Protein AF-A0A922Z604-F1 (afdb_monomer_lite)

Radius of gyration: 29.84 Å; chains: 1; bounding box: 53×62×71 Å

Foldseek 3Di:
DVVVVVVVVVVVVVVVVVPDDDPPPPPDDDDPDDDPPPCPVCCVVPVDDDDDDDDDDDDDDDDDDDDDDPDDDPPDDPDPPQPQDDQQEEAEFEDDPVSVVVLVVVCVVCVSPNNYHYHYDD

Sequence (122 aa):
MRLRALFTMLAAAGLLLLTGGPPSLAQQARQPQPQPQQRSLFQLFWQQPQQPQAVQPQRQRVAPVARRRPAAPVVVRDDPVIPKVDVAHHILVIGDSLANLLADGLEEALEDRPDLAVIARA

Structure (mmCIF, N/CA/C/O backbone):
data_AF-A0A922Z604-F1
#
_entry.id   AF-A0A922Z604-F1
#
loop_
_atom_site.group_PDB
_atom_site.id
_atom_site.type_symbol
_atom_site.label_atom_id
_atom_site.label_alt_id
_atom_site.label_comp_id
_atom_site.label_asym_id
_atom_site.label_entity_id
_atom_site.label_seq_id
_atom_site.pdbx_PDB_ins_code
_atom_site.Cartn_x
_atom_site.Cartn_y
_atom_site.Cartn_z
_atom_site.occupancy
_atom_site.B_iso_or_equiv
_atom_site.auth_seq_id
_atom_site.auth_comp_id
_atom_site.auth_asym_id
_atom_site.auth_atom_id
_atom_site.pdbx_PDB_model_num
ATOM 1 N N . MET A 1 1 ? 34.378 6.348 -31.220 1.00 59.22 1 MET A N 1
ATOM 2 C CA . MET A 1 1 ? 34.510 7.818 -31.042 1.00 59.22 1 MET A CA 1
ATOM 3 C C . MET A 1 1 ? 33.242 8.500 -30.514 1.00 59.22 1 MET A C 1
ATOM 5 O O . MET A 1 1 ? 33.374 9.427 -29.730 1.00 59.22 1 MET A O 1
ATOM 9 N N . ARG A 1 2 ? 32.029 8.028 -30.849 1.00 72.31 2 ARG A N 1
ATOM 10 C CA . ARG A 1 2 ? 30.755 8.649 -30.420 1.00 72.31 2 ARG A CA 1
ATOM 11 C C . ARG A 1 2 ? 30.480 8.591 -28.906 1.00 72.31 2 ARG A C 1
ATOM 13 O O . ARG A 1 2 ? 29.953 9.544 -28.352 1.00 72.31 2 ARG A O 1
ATOM 20 N N . LEU A 1 3 ? 30.914 7.522 -28.232 1.00 71.88 3 LEU A N 1
ATOM 21 C CA . LEU A 1 3 ? 30.726 7.355 -26.783 1.00 71.88 3 LEU A CA 1
ATOM 22 C C . LEU A 1 3 ? 31.530 8.376 -25.959 1.00 71.88 3 LEU A C 1
ATOM 24 O O . LEU A 1 3 ? 31.030 8.915 -24.981 1.00 71.88 3 LEU A O 1
ATOM 28 N N . ARG A 1 4 ? 32.754 8.700 -26.398 1.00 74.62 4 ARG A N 1
ATOM 29 C CA . ARG A 1 4 ? 33.589 9.727 -25.753 1.00 74.62 4 ARG A CA 1
ATOM 30 C C . ARG A 1 4 ? 32.977 11.122 -25.903 1.00 74.62 4 ARG A C 1
ATOM 32 O O . ARG A 1 4 ? 32.945 11.861 -24.931 1.00 74.62 4 ARG A O 1
ATOM 39 N N . ALA A 1 5 ? 32.432 11.427 -27.082 1.00 74.88 5 ALA A N 1
ATOM 40 C CA . ALA A 1 5 ? 31.748 12.693 -27.352 1.00 74.88 5 ALA A CA 1
ATOM 41 C C . ALA A 1 5 ? 30.478 12.875 -26.497 1.00 74.88 5 ALA A C 1
ATOM 43 O O . ALA A 1 5 ? 30.206 13.971 -26.011 1.00 74.88 5 ALA A O 1
ATOM 44 N N . LEU A 1 6 ? 29.731 11.789 -26.269 1.00 82.19 6 LEU A N 1
ATOM 45 C CA . LEU A 1 6 ? 28.550 11.779 -25.401 1.00 82.19 6 LEU A CA 1
ATOM 46 C C . LEU A 1 6 ? 28.906 12.068 -23.938 1.00 82.19 6 LEU A C 1
ATOM 48 O O . LEU A 1 6 ? 28.288 12.932 -23.322 1.00 82.19 6 LEU A O 1
ATOM 52 N N . PHE A 1 7 ? 29.944 11.416 -23.407 1.00 85.19 7 PHE A N 1
ATOM 53 C CA . PHE A 1 7 ? 30.409 11.673 -22.042 1.00 85.19 7 PHE A CA 1
ATOM 54 C C . PHE A 1 7 ? 30.910 13.109 -21.853 1.00 85.19 7 PHE A C 1
ATOM 56 O O . PHE A 1 7 ? 30.600 13.736 -20.842 1.00 85.19 7 PHE A O 1
ATOM 63 N N . THR A 1 8 ? 31.629 13.666 -22.833 1.00 85.06 8 THR A N 1
ATOM 64 C CA . THR A 1 8 ? 32.101 15.056 -22.758 1.00 85.06 8 THR A CA 1
ATOM 65 C C . THR A 1 8 ? 30.960 16.068 -22.819 1.00 85.06 8 THR A C 1
ATOM 67 O O . THR A 1 8 ? 31.007 17.073 -22.118 1.00 85.06 8 THR A O 1
ATOM 70 N N . MET A 1 9 ? 29.913 15.797 -23.605 1.00 82.69 9 MET A N 1
ATOM 71 C CA . MET A 1 9 ? 28.720 16.650 -23.668 1.00 82.69 9 MET A CA 1
ATOM 72 C C . MET A 1 9 ? 27.948 16.643 -22.348 1.00 82.69 9 MET A C 1
ATOM 74 O O . MET A 1 9 ? 27.537 17.697 -21.870 1.00 82.69 9 MET A O 1
ATOM 78 N N . LEU A 1 10 ? 27.798 15.471 -21.731 1.00 86.00 10 LEU A N 1
ATOM 79 C CA . LEU A 1 10 ? 27.069 15.326 -20.474 1.00 86.00 10 LEU A CA 1
ATOM 80 C C . LEU A 1 10 ? 27.825 15.968 -19.301 1.00 86.00 10 LEU A C 1
ATOM 82 O O . LEU A 1 10 ? 27.218 16.631 -18.464 1.00 86.00 10 LEU A O 1
ATOM 86 N N . ALA A 1 11 ? 29.157 15.862 -19.294 1.00 83.12 11 ALA A N 1
ATOM 87 C CA . ALA A 1 11 ? 30.008 16.560 -18.335 1.00 83.12 11 ALA A CA 1
ATOM 88 C C . ALA A 1 11 ? 29.961 18.088 -18.516 1.00 83.12 11 ALA A C 1
ATOM 90 O O . ALA A 1 11 ? 29.852 18.813 -17.531 1.00 83.12 11 ALA A O 1
ATOM 91 N N . ALA A 1 12 ? 29.987 18.584 -19.758 1.00 79.50 12 ALA A N 1
ATOM 92 C CA . ALA A 1 12 ? 29.889 20.015 -20.044 1.00 79.50 12 ALA A CA 1
ATOM 93 C C . ALA A 1 12 ? 28.519 20.591 -19.653 1.00 79.50 12 ALA A C 1
ATOM 95 O O . ALA A 1 12 ? 28.456 21.656 -19.045 1.00 79.50 12 ALA A O 1
ATOM 96 N N . ALA A 1 13 ? 27.431 19.867 -19.935 1.00 76.44 13 ALA A N 1
ATOM 97 C CA . ALA A 1 13 ? 26.088 20.247 -19.509 1.00 76.44 13 ALA A CA 1
ATOM 98 C C . ALA A 1 13 ? 25.967 20.255 -17.977 1.00 76.44 13 ALA A C 1
ATOM 100 O O . ALA A 1 13 ? 25.486 21.233 -17.409 1.00 76.44 13 ALA A O 1
ATOM 101 N N . GLY A 1 14 ? 26.470 19.213 -17.305 1.00 78.69 14 GLY A N 1
ATOM 102 C CA . GLY A 1 14 ? 26.490 19.137 -15.844 1.00 78.69 14 GLY A CA 1
ATOM 103 C C . GLY A 1 14 ? 27.269 20.285 -15.202 1.00 78.69 14 GLY A C 1
ATOM 104 O O . GLY A 1 14 ? 26.810 20.858 -14.219 1.00 78.69 14 GLY A O 1
ATOM 105 N N . LEU A 1 15 ? 28.400 20.679 -15.793 1.00 77.50 15 LEU A N 1
ATOM 106 C CA . LEU A 1 15 ? 29.199 21.805 -15.311 1.00 77.50 15 LEU A CA 1
ATOM 107 C C . LEU A 1 15 ? 28.468 23.144 -15.494 1.00 77.50 15 LEU A C 1
ATOM 109 O O . LEU A 1 15 ? 28.466 23.968 -14.586 1.00 77.50 15 LEU A O 1
ATOM 113 N N . LEU A 1 16 ? 27.789 23.333 -16.628 1.00 69.00 16 LEU A N 1
ATOM 114 C CA . LEU A 1 16 ? 27.055 24.560 -16.955 1.00 69.00 16 LEU A CA 1
ATOM 115 C C . LEU A 1 16 ? 25.799 24.748 -16.083 1.00 69.00 16 LEU A C 1
ATOM 117 O O . LEU A 1 16 ? 25.434 25.873 -15.751 1.00 69.00 16 LEU A O 1
ATOM 121 N N . LEU A 1 17 ? 25.177 23.645 -15.659 1.00 68.62 17 LEU A N 1
ATOM 122 C CA . LEU A 1 17 ? 24.093 23.626 -14.670 1.00 68.62 17 LEU A CA 1
ATOM 123 C C . LEU A 1 17 ? 24.588 23.931 -13.245 1.00 68.62 17 LEU A C 1
ATOM 125 O O . LEU A 1 17 ? 23.841 24.509 -12.457 1.00 68.62 17 LEU A O 1
ATOM 129 N N . LEU A 1 18 ? 25.837 23.580 -12.916 1.00 62.44 18 LEU A N 1
ATOM 130 C CA . LEU A 1 18 ? 26.415 23.793 -11.585 1.00 62.44 18 LEU A CA 1
ATOM 131 C C . LEU A 1 18 ? 26.958 25.216 -11.372 1.00 62.44 18 LEU A C 1
ATOM 133 O O . LEU A 1 18 ? 26.959 25.696 -10.241 1.00 62.44 18 LEU A O 1
ATOM 137 N N . THR A 1 19 ? 27.423 25.900 -12.425 1.00 63.91 19 THR A N 1
ATOM 138 C CA . THR A 1 19 ? 28.126 27.196 -12.307 1.00 63.91 19 THR A CA 1
ATOM 139 C C . THR A 1 19 ? 27.254 28.439 -12.490 1.00 63.91 19 THR A C 1
ATOM 141 O O . THR A 1 19 ? 27.784 29.544 -12.564 1.00 63.91 19 THR A O 1
ATOM 144 N N . GLY A 1 20 ? 25.930 28.299 -12.496 1.00 55.09 20 GLY A N 1
ATOM 145 C CA . GLY A 1 20 ? 25.034 29.443 -12.346 1.00 55.09 20 GLY A CA 1
ATOM 146 C C . GLY A 1 20 ? 24.597 30.089 -13.659 1.00 55.09 20 GLY A C 1
ATOM 147 O O . GLY A 1 20 ? 25.390 30.561 -14.473 1.00 55.09 20 GLY A O 1
ATOM 148 N N . GLY A 1 21 ? 23.276 30.152 -13.824 1.00 61.03 21 GLY A N 1
ATOM 149 C CA . GLY A 1 21 ? 22.640 31.072 -14.757 1.00 61.03 21 GLY A CA 1
ATOM 150 C C . GLY A 1 21 ? 22.898 32.538 -14.368 1.00 61.03 21 GLY A C 1
ATOM 151 O O . GLY A 1 21 ? 23.259 32.829 -13.225 1.00 61.03 21 GLY A O 1
ATOM 152 N N . PRO A 1 22 ? 22.729 33.474 -15.316 1.00 58.81 22 PRO A N 1
ATOM 153 C CA . PRO A 1 22 ? 23.156 34.859 -15.155 1.00 58.81 22 PRO A CA 1
ATOM 154 C C . PRO A 1 22 ? 22.420 35.565 -13.999 1.00 58.81 22 PRO A C 1
ATOM 156 O O . PRO A 1 22 ? 21.188 35.511 -13.940 1.00 58.81 22 PRO A O 1
ATOM 159 N N . PRO A 1 23 ? 23.121 36.302 -13.111 1.00 55.12 23 PRO A N 1
ATOM 160 C CA . PRO A 1 23 ? 22.506 37.113 -12.063 1.00 55.12 23 PRO A CA 1
ATOM 161 C C . PRO A 1 23 ? 21.989 38.437 -12.652 1.00 55.12 23 PRO A C 1
ATOM 163 O O . PRO A 1 23 ? 22.305 39.520 -12.173 1.00 55.12 23 PRO A O 1
ATOM 166 N N . SER A 1 24 ? 21.204 38.381 -13.727 1.00 51.62 24 SER A N 1
ATOM 167 C CA . SER A 1 24 ? 20.705 39.581 -14.417 1.00 51.62 24 SER A CA 1
ATOM 168 C C . SER A 1 24 ? 19.424 40.158 -13.801 1.00 51.62 24 SER A C 1
ATOM 170 O O . SER A 1 24 ? 18.842 41.079 -14.360 1.00 51.62 24 SER A O 1
ATOM 172 N N . LEU A 1 25 ? 18.991 39.662 -12.636 1.00 51.09 25 LEU A N 1
ATOM 173 C CA . LEU A 1 25 ? 17.833 40.186 -11.894 1.00 51.09 25 LEU A CA 1
ATOM 174 C C . LEU A 1 25 ? 18.216 40.860 -10.564 1.00 51.09 25 LEU A C 1
ATOM 176 O O . LEU A 1 25 ? 17.350 41.140 -9.741 1.00 51.09 25 LEU A O 1
ATOM 180 N N . ALA A 1 26 ? 19.498 41.161 -10.339 1.00 52.31 26 ALA A N 1
ATOM 181 C CA . ALA A 1 26 ? 19.964 41.837 -9.122 1.00 52.31 26 ALA A CA 1
ATOM 182 C C . ALA A 1 26 ? 19.753 43.370 -9.126 1.00 52.31 26 ALA A C 1
ATOM 184 O O . ALA A 1 26 ? 20.310 44.067 -8.280 1.00 52.31 26 ALA A O 1
ATOM 185 N N . GLN A 1 27 ? 18.970 43.919 -10.064 1.00 50.50 27 GLN A N 1
ATOM 186 C CA . GLN A 1 27 ? 18.900 45.369 -10.297 1.00 50.50 27 GLN A CA 1
ATOM 187 C C . GLN A 1 27 ? 17.490 45.957 -10.289 1.00 50.50 27 GLN A C 1
ATOM 189 O O . GLN A 1 27 ? 17.261 47.026 -10.851 1.00 50.50 27 GLN A O 1
ATOM 194 N N . GLN A 1 28 ? 16.549 45.311 -9.597 1.00 46.12 28 GLN A N 1
ATOM 195 C CA . GLN A 1 28 ? 15.215 45.871 -9.414 1.00 46.12 28 GLN A CA 1
ATOM 196 C C . GLN A 1 28 ? 14.934 46.156 -7.940 1.00 46.12 28 GLN A C 1
ATOM 198 O O . GLN A 1 28 ? 14.533 45.293 -7.175 1.00 46.12 28 GLN A O 1
ATOM 203 N N . ALA A 1 29 ? 15.169 47.422 -7.599 1.00 47.28 29 ALA A N 1
ATOM 204 C CA . ALA A 1 29 ? 14.448 48.193 -6.598 1.00 47.28 29 ALA A CA 1
ATOM 205 C C . ALA A 1 29 ? 14.364 47.612 -5.175 1.00 47.28 29 ALA A C 1
ATOM 207 O O . ALA A 1 29 ? 13.571 46.737 -4.853 1.00 47.28 29 ALA A O 1
ATOM 208 N N . ARG A 1 30 ? 15.111 48.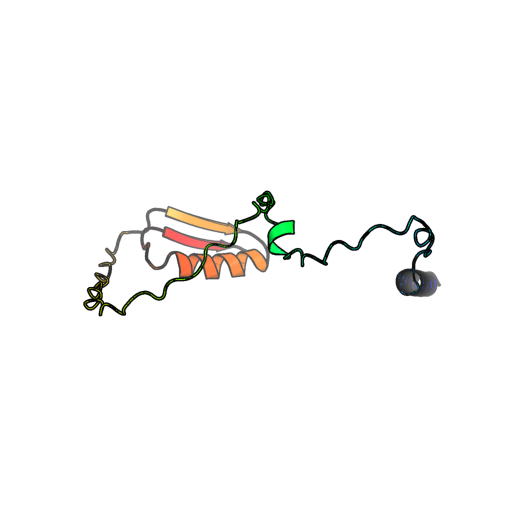269 -4.287 1.00 51.66 30 ARG A N 1
ATOM 209 C CA . ARG A 1 30 ? 14.824 48.467 -2.862 1.00 51.66 30 ARG A CA 1
ATOM 210 C C . ARG A 1 30 ? 13.309 48.448 -2.567 1.00 51.66 30 ARG A C 1
ATOM 212 O O . ARG A 1 30 ? 12.641 49.471 -2.681 1.00 51.66 30 ARG A O 1
ATOM 219 N N . GLN A 1 31 ? 12.788 47.289 -2.175 1.00 52.06 31 GLN A N 1
ATOM 220 C CA . GLN A 1 31 ? 11.438 47.096 -1.648 1.00 52.06 31 GLN A CA 1
ATOM 221 C C . GLN A 1 31 ? 11.540 46.590 -0.203 1.00 52.06 31 GLN A C 1
ATOM 223 O O . GLN A 1 31 ? 12.464 45.836 0.113 1.00 52.06 31 GLN A O 1
ATOM 228 N N . PRO A 1 32 ? 10.644 47.030 0.698 1.00 50.09 32 PRO A N 1
ATOM 229 C CA . PRO A 1 32 ? 10.656 46.602 2.089 1.00 50.09 32 PRO A CA 1
ATOM 230 C C . PRO A 1 32 ? 10.490 45.084 2.165 1.00 50.09 32 PRO A C 1
ATOM 232 O O . PRO A 1 32 ? 9.597 44.502 1.558 1.00 50.09 32 PRO A O 1
ATOM 235 N N . GLN A 1 33 ? 11.404 44.470 2.904 1.00 49.59 33 GLN A N 1
ATOM 236 C CA . GLN A 1 33 ? 11.565 43.038 3.100 1.00 49.59 33 GLN A CA 1
ATOM 237 C C . GLN A 1 33 ? 10.271 42.395 3.634 1.00 49.59 33 GLN A C 1
ATOM 239 O O . GLN A 1 33 ? 9.911 42.649 4.787 1.00 49.59 33 GLN A O 1
ATOM 244 N N . PRO A 1 34 ? 9.567 41.544 2.861 1.00 53.44 34 PRO A N 1
ATOM 245 C CA . PRO A 1 34 ? 8.600 40.642 3.456 1.00 53.44 34 PRO A CA 1
ATOM 246 C C . PRO A 1 34 ? 9.390 39.570 4.211 1.00 53.44 34 PRO A C 1
ATOM 248 O O . PRO A 1 34 ? 10.356 39.003 3.694 1.00 53.44 34 PRO A O 1
ATOM 251 N N . GLN A 1 35 ? 9.016 39.329 5.466 1.00 60.62 35 GLN A N 1
ATOM 252 C CA . GLN A 1 35 ? 9.559 38.223 6.252 1.00 60.62 35 GLN A CA 1
ATOM 253 C C . GLN A 1 35 ? 9.464 36.933 5.418 1.00 60.62 35 GLN A C 1
ATOM 255 O O . GLN A 1 35 ? 8.434 36.727 4.767 1.00 60.62 35 GLN A O 1
ATOM 260 N N . PRO A 1 36 ? 10.495 36.067 5.398 1.00 55.50 36 PRO A N 1
ATOM 261 C CA . PRO A 1 36 ? 10.422 34.803 4.685 1.00 55.50 36 PRO A CA 1
ATOM 262 C C . PRO A 1 36 ? 9.407 33.920 5.407 1.00 55.50 36 PRO A C 1
ATOM 264 O O . PRO A 1 36 ? 9.729 33.193 6.344 1.00 55.50 36 PRO A O 1
ATOM 267 N N . GLN A 1 37 ? 8.147 34.017 4.996 1.00 62.81 37 GLN A N 1
ATOM 268 C CA . GLN A 1 37 ? 7.127 33.082 5.411 1.00 62.81 37 GLN A CA 1
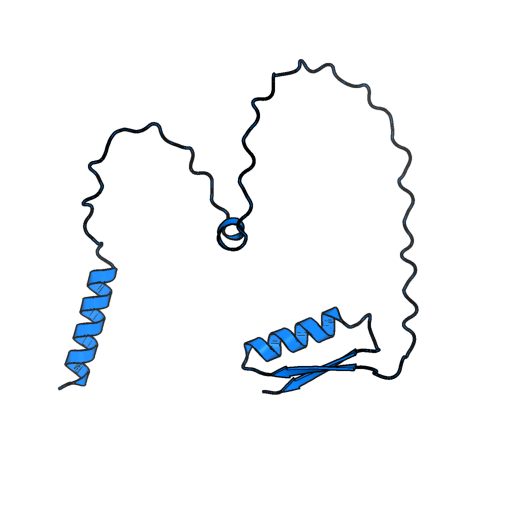ATOM 269 C C . GLN A 1 37 ? 7.520 31.753 4.779 1.00 62.81 37 GLN A C 1
ATOM 271 O O . GLN A 1 37 ? 7.437 31.590 3.562 1.00 62.81 37 GLN A O 1
ATOM 276 N N . GLN A 1 38 ? 8.059 30.857 5.607 1.00 62.94 38 GLN A N 1
ATOM 277 C CA . GLN A 1 38 ? 8.431 29.508 5.215 1.00 62.94 38 GLN A CA 1
ATOM 278 C C . GLN A 1 38 ? 7.194 28.862 4.596 1.00 62.94 38 GLN A C 1
ATOM 280 O O . GLN A 1 38 ? 6.255 28.480 5.294 1.00 62.94 38 GLN A O 1
ATOM 285 N N . ARG A 1 39 ? 7.166 28.818 3.263 1.00 63.44 39 ARG A N 1
ATOM 286 C CA . ARG A 1 39 ? 6.144 28.105 2.511 1.00 63.44 39 ARG A CA 1
ATOM 287 C C . ARG A 1 39 ? 6.380 26.634 2.803 1.00 63.44 39 ARG A C 1
ATOM 289 O O . ARG A 1 39 ? 7.299 26.031 2.256 1.00 63.44 39 ARG A O 1
ATOM 296 N N . SER A 1 40 ? 5.612 26.098 3.747 1.00 74.75 40 SER A N 1
ATOM 297 C CA . SER A 1 40 ? 5.618 24.671 4.046 1.00 74.75 40 SER A CA 1
ATOM 298 C C . SER A 1 40 ? 5.295 23.923 2.756 1.00 74.75 40 SER A C 1
ATOM 300 O O . SER A 1 40 ? 4.375 24.321 2.039 1.00 74.75 40 SER A O 1
ATOM 302 N N . LEU A 1 41 ? 6.034 22.852 2.453 1.00 76.75 41 LEU A N 1
ATOM 303 C CA . LEU A 1 41 ? 5.814 22.025 1.258 1.00 76.75 41 LEU A CA 1
ATOM 304 C C . LEU A 1 41 ? 4.347 21.587 1.142 1.00 76.75 41 LEU A C 1
ATOM 306 O O . LEU A 1 41 ? 3.800 21.521 0.048 1.00 76.75 41 LEU A O 1
ATOM 310 N N . PHE A 1 42 ? 3.674 21.418 2.280 1.00 74.75 42 PHE A N 1
ATOM 311 C CA . PHE A 1 42 ? 2.245 21.150 2.358 1.00 74.75 42 PHE A CA 1
ATOM 312 C C . PHE A 1 42 ? 1.373 22.189 1.622 1.00 74.75 42 PHE A C 1
ATOM 314 O O . PHE A 1 42 ? 0.434 21.804 0.939 1.00 74.75 42 PHE A O 1
ATOM 321 N N . GLN A 1 43 ? 1.711 23.485 1.676 1.00 69.06 43 GLN A N 1
ATOM 322 C CA . GLN A 1 43 ? 0.975 24.553 0.976 1.00 69.06 43 GLN A CA 1
ATOM 323 C C . GLN A 1 43 ? 1.192 24.559 -0.545 1.00 69.06 43 GLN A C 1
ATOM 325 O O . GLN A 1 43 ? 0.366 25.106 -1.272 1.00 69.06 43 GLN A O 1
ATOM 330 N N . LEU A 1 44 ? 2.296 23.985 -1.040 1.00 76.50 44 LEU A N 1
ATOM 331 C CA . LEU A 1 44 ? 2.538 23.857 -2.483 1.00 76.50 44 LEU A CA 1
ATOM 332 C C . LEU A 1 44 ? 1.678 22.746 -3.095 1.00 76.50 44 LEU A C 1
ATOM 334 O O . LEU A 1 44 ? 1.213 22.890 -4.222 1.00 76.50 44 LEU A O 1
ATOM 338 N N . PHE A 1 45 ? 1.450 21.665 -2.346 1.00 79.19 45 PHE A N 1
ATOM 339 C CA . PHE A 1 45 ? 0.643 20.529 -2.796 1.00 79.19 45 PHE A CA 1
ATOM 340 C C . PHE A 1 45 ? -0.849 20.692 -2.482 1.00 79.19 45 PHE A C 1
ATOM 342 O O . PHE A 1 45 ? -1.690 20.284 -3.278 1.00 79.19 45 PHE A O 1
ATOM 349 N N . TRP A 1 46 ? -1.190 21.356 -1.376 1.00 71.38 46 TRP A N 1
ATOM 350 C CA . TRP A 1 46 ? -2.560 21.696 -1.008 1.00 71.38 46 TRP A CA 1
ATOM 351 C C . TRP A 1 46 ? -2.710 23.216 -0.960 1.00 71.38 46 TRP A C 1
ATOM 353 O O . TRP A 1 46 ? -2.284 23.866 -0.006 1.00 71.38 46 TRP A O 1
ATOM 363 N N . GLN A 1 47 ? -3.322 23.784 -2.005 1.00 65.94 47 GLN A N 1
ATOM 364 C CA . GLN A 1 47 ? -3.591 25.220 -2.140 1.00 65.94 47 GLN A CA 1
ATOM 365 C C . GLN A 1 47 ? -4.595 25.693 -1.072 1.00 65.94 47 GLN A C 1
ATOM 367 O O . GLN A 1 47 ? -5.785 25.853 -1.335 1.00 65.94 47 GLN A O 1
ATOM 372 N N . GLN A 1 48 ? -4.134 25.901 0.160 1.00 67.88 48 GLN A N 1
ATOM 373 C CA . GLN A 1 48 ? -4.931 26.541 1.202 1.00 67.88 48 GLN A CA 1
ATOM 374 C C . GLN A 1 48 ? -4.898 28.065 1.010 1.00 67.88 48 GLN A C 1
ATOM 376 O O . GLN A 1 48 ? -3.808 28.646 0.971 1.00 67.88 48 GLN A O 1
ATOM 381 N N . PRO A 1 49 ? -6.057 28.743 0.919 1.00 58.81 49 PRO A N 1
ATOM 382 C CA . PRO A 1 49 ? -6.090 30.197 0.838 1.00 58.81 49 PRO A CA 1
ATOM 383 C C . PRO A 1 49 ? -5.524 30.808 2.127 1.00 58.81 49 PRO A C 1
ATOM 385 O O . PRO A 1 49 ? -5.944 30.467 3.235 1.00 58.81 49 PRO A O 1
ATOM 388 N N . GLN A 1 50 ? -4.550 31.712 1.981 1.00 60.91 50 GLN A N 1
ATOM 389 C CA . GLN A 1 50 ? -3.972 32.456 3.099 1.00 60.91 50 GLN A CA 1
ATOM 390 C C . GLN A 1 50 ? -5.067 33.306 3.754 1.00 60.91 50 GLN A C 1
ATOM 392 O O . GLN A 1 50 ? -5.622 34.206 3.126 1.00 60.91 50 GLN A O 1
ATOM 397 N N . GLN A 1 51 ? -5.384 33.026 5.020 1.00 60.84 51 GLN A N 1
ATOM 398 C CA . GLN A 1 51 ? -6.287 33.879 5.789 1.00 60.84 51 GLN A CA 1
ATOM 399 C C . GLN A 1 51 ? -5.621 35.245 6.023 1.00 60.84 51 GLN A C 1
ATOM 401 O O . GLN A 1 51 ? -4.470 35.286 6.472 1.00 60.84 51 GLN A O 1
ATOM 406 N N . PRO A 1 52 ? -6.307 36.368 5.746 1.00 55.53 52 PRO A N 1
ATOM 407 C CA . PRO A 1 52 ? -5.768 37.685 6.042 1.00 55.53 52 PRO A CA 1
ATOM 408 C C . PRO A 1 52 ? -5.623 37.865 7.557 1.00 55.53 52 PRO A C 1
ATOM 410 O O . PRO A 1 52 ? -6.550 37.611 8.327 1.00 55.53 52 PRO A O 1
ATOM 413 N N . GLN A 1 53 ? -4.438 38.308 7.984 1.00 59.66 53 GLN A N 1
ATOM 414 C CA . GLN A 1 53 ? -4.168 38.668 9.373 1.00 59.66 53 GLN A CA 1
ATOM 415 C C . GLN A 1 53 ? -5.025 39.876 9.761 1.00 59.66 53 GLN A C 1
ATOM 417 O O . GLN A 1 53 ? -4.718 41.016 9.416 1.00 59.66 53 GLN A O 1
ATOM 422 N N . ALA A 1 54 ? -6.103 39.627 10.501 1.00 59.91 54 ALA A N 1
ATOM 423 C CA . ALA A 1 54 ? -6.814 40.676 11.210 1.00 59.91 54 ALA A CA 1
ATOM 424 C C . ALA A 1 54 ? -5.929 41.190 12.357 1.00 59.91 54 ALA A C 1
ATOM 426 O O . ALA A 1 54 ? -5.505 40.426 13.229 1.00 59.91 54 ALA A O 1
ATOM 427 N N . VAL A 1 55 ? -5.652 42.493 12.350 1.00 60.50 55 VAL A N 1
ATOM 428 C CA . VAL A 1 55 ? -4.969 43.203 13.436 1.00 60.50 55 VAL A CA 1
ATOM 429 C C . VAL A 1 55 ? -5.825 43.079 14.698 1.00 60.50 55 VAL A C 1
ATOM 431 O O . VAL A 1 55 ? -6.937 43.600 14.760 1.00 60.50 55 VAL A O 1
ATOM 434 N N . GLN A 1 56 ? -5.326 42.361 15.703 1.00 62.53 56 GLN A N 1
ATOM 435 C CA . GLN A 1 56 ? -6.001 42.235 16.993 1.00 62.53 56 GLN A CA 1
ATOM 436 C C . GLN A 1 56 ? -5.674 43.454 17.869 1.00 62.53 56 GLN A C 1
ATOM 438 O O . GLN A 1 56 ? -4.493 43.726 18.094 1.00 62.53 56 GLN A O 1
ATOM 443 N N . PRO A 1 57 ? -6.666 44.175 18.422 1.00 59.25 57 PRO A N 1
ATOM 444 C CA . PRO A 1 57 ? -6.398 45.150 19.468 1.00 59.25 57 PRO A CA 1
ATOM 445 C C . PRO A 1 57 ? -5.984 44.430 20.758 1.00 59.25 57 PRO A C 1
ATOM 447 O O . PRO A 1 57 ? -6.645 43.500 21.228 1.00 59.25 57 PRO A O 1
ATOM 450 N N . GLN A 1 58 ? -4.869 44.882 21.326 1.00 61.84 58 GLN A N 1
ATOM 451 C CA . GLN A 1 58 ? -4.243 44.352 22.532 1.00 61.84 58 GLN A CA 1
ATOM 452 C C . GLN A 1 58 ? -5.171 44.561 23.741 1.00 61.84 58 GLN A C 1
ATOM 454 O O . GLN A 1 58 ? -5.249 45.649 24.308 1.00 61.84 58 GLN A O 1
ATOM 459 N N . ARG A 1 59 ? -5.919 43.522 24.133 1.00 64.62 59 ARG A N 1
ATOM 460 C CA . ARG A 1 59 ? -6.734 43.553 25.355 1.00 64.62 59 ARG A CA 1
ATOM 461 C C . ARG A 1 59 ? -5.867 43.275 26.581 1.00 64.62 59 ARG A C 1
ATOM 463 O O . ARG A 1 59 ? -5.148 42.281 26.652 1.00 64.62 59 ARG A O 1
ATOM 470 N N . GLN A 1 60 ? -5.970 44.190 27.538 1.00 59.47 60 GLN A N 1
ATOM 471 C CA . GLN A 1 60 ? -5.306 44.193 28.834 1.00 59.47 60 GLN A CA 1
ATOM 472 C C . GLN A 1 60 ? -5.683 42.942 29.645 1.00 59.47 60 GLN A C 1
ATOM 474 O O . GLN A 1 60 ? -6.857 42.602 29.796 1.00 59.47 60 GLN A O 1
ATOM 479 N N . ARG A 1 61 ? -4.666 42.230 30.136 1.00 60.56 61 ARG A N 1
ATOM 480 C CA . ARG A 1 61 ? -4.795 40.936 30.814 1.00 60.56 61 ARG A CA 1
ATOM 481 C C . ARG A 1 61 ? -5.116 41.145 32.295 1.00 60.56 61 ARG A C 1
ATOM 483 O O . ARG A 1 61 ? -4.259 41.611 33.037 1.00 60.56 61 ARG A O 1
ATOM 490 N N . VAL A 1 62 ? -6.305 40.736 32.733 1.00 60.72 62 VAL A N 1
ATOM 491 C CA . VAL A 1 62 ? -6.605 40.488 34.154 1.00 60.72 62 VAL A CA 1
ATOM 492 C C . VAL A 1 62 ? -6.467 38.986 34.406 1.00 60.72 62 VAL A C 1
ATOM 494 O O . VAL A 1 62 ? -6.948 38.172 33.618 1.00 60.72 62 VAL A O 1
ATOM 497 N N . ALA A 1 63 ? -5.741 38.616 35.462 1.00 60.75 63 ALA A N 1
ATOM 498 C CA . ALA A 1 63 ? -5.434 37.228 35.792 1.00 60.75 63 ALA A CA 1
ATOM 499 C C . ALA A 1 63 ? -6.691 36.463 36.263 1.00 60.75 63 ALA A C 1
ATOM 501 O O . ALA A 1 63 ? -7.356 36.918 37.195 1.00 60.75 63 ALA A O 1
ATOM 502 N N . PRO A 1 64 ? -7.020 35.299 35.672 1.00 59.09 64 PRO A N 1
ATOM 503 C CA . PRO A 1 64 ? -8.105 34.463 36.167 1.00 59.09 64 PRO A CA 1
ATOM 504 C C . PRO A 1 64 ? -7.651 33.582 37.342 1.00 59.09 64 PRO A C 1
ATOM 506 O O . PRO A 1 64 ? -6.609 32.928 37.292 1.00 59.09 64 PRO A O 1
ATOM 509 N N . VAL A 1 65 ? -8.479 33.540 38.389 1.00 60.97 65 VAL A N 1
ATOM 510 C CA . VAL A 1 65 ? -8.374 32.615 39.526 1.00 60.97 65 VAL A CA 1
ATOM 511 C C . VAL A 1 65 ? -8.565 31.174 39.043 1.00 60.97 65 VAL A C 1
ATOM 513 O O . VAL A 1 65 ? -9.527 30.859 38.339 1.00 60.97 65 VAL A O 1
ATOM 516 N N . ALA A 1 66 ? -7.642 30.293 39.432 1.00 59.62 66 ALA A N 1
ATOM 517 C CA . ALA A 1 66 ? -7.642 28.883 39.066 1.00 59.62 66 ALA A CA 1
ATOM 518 C C . ALA A 1 66 ? -8.850 28.145 39.667 1.00 59.62 66 ALA A C 1
ATOM 520 O O . ALA A 1 66 ? -8.972 28.006 40.884 1.00 59.62 66 ALA A O 1
ATOM 521 N N . ARG A 1 67 ? -9.724 27.616 38.804 1.00 62.47 67 ARG A N 1
ATOM 522 C CA . ARG A 1 67 ? -10.801 26.697 39.191 1.00 62.47 67 ARG A CA 1
ATOM 523 C C . ARG A 1 67 ? -10.395 25.279 38.789 1.00 62.47 67 ARG A C 1
ATOM 525 O O . ARG A 1 67 ? -10.173 25.011 37.609 1.00 62.47 67 ARG A O 1
ATOM 532 N N . ARG A 1 68 ? -10.260 24.383 39.776 1.00 57.97 68 ARG A N 1
ATOM 533 C CA . ARG A 1 68 ? -9.988 22.950 39.563 1.00 57.97 68 ARG A CA 1
ATOM 534 C C . ARG A 1 68 ? -11.085 22.344 38.682 1.00 57.97 68 ARG A C 1
ATOM 536 O O . ARG A 1 68 ? -12.268 22.505 38.971 1.00 57.97 68 ARG A O 1
ATOM 543 N N . ARG A 1 69 ? -10.674 21.656 37.616 1.00 56.62 69 ARG A N 1
ATOM 544 C CA . ARG A 1 69 ? -11.550 20.917 36.699 1.00 56.62 69 ARG A CA 1
ATOM 545 C C . ARG A 1 69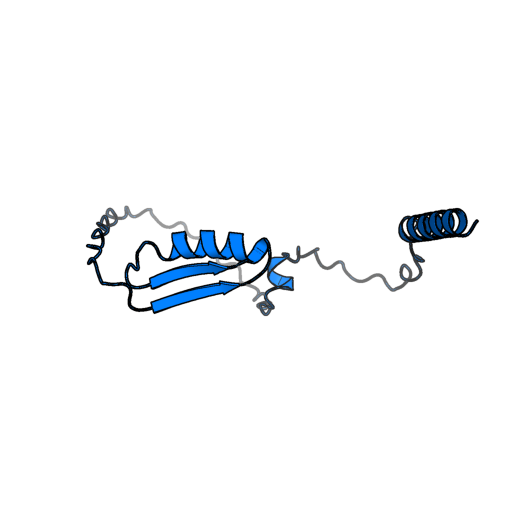 ? -11.774 19.497 37.253 1.00 56.62 69 ARG A C 1
ATOM 547 O O . ARG A 1 69 ? -10.788 18.882 37.658 1.00 56.62 69 ARG A O 1
ATOM 554 N N . PRO A 1 70 ? -13.012 18.974 37.299 1.00 57.06 70 PRO A N 1
ATOM 555 C CA . PRO A 1 70 ? -13.248 17.566 37.607 1.00 57.06 70 PRO A CA 1
ATOM 556 C C . PRO A 1 70 ? -12.703 16.671 36.483 1.00 57.06 70 PRO A C 1
ATOM 558 O O . PRO A 1 70 ? -12.651 17.085 35.324 1.00 57.06 70 PRO A O 1
ATOM 561 N N . ALA A 1 71 ? -12.247 15.475 36.857 1.00 59.06 71 ALA A N 1
ATOM 562 C CA . ALA A 1 71 ? -11.614 14.500 35.975 1.00 59.06 71 ALA A CA 1
ATOM 563 C C . ALA A 1 71 ? -12.481 14.189 34.743 1.00 59.06 71 ALA A C 1
ATOM 565 O O . ALA A 1 71 ? -13.697 14.034 34.849 1.00 59.06 71 ALA A O 1
ATOM 566 N N . ALA A 1 72 ? -11.837 14.121 33.576 1.00 58.44 72 ALA A N 1
ATOM 567 C CA . ALA A 1 72 ? -12.481 13.717 32.335 1.00 58.44 72 ALA A CA 1
ATOM 568 C C . ALA A 1 72 ? -12.950 12.254 32.448 1.00 58.44 72 ALA A C 1
ATOM 570 O O . ALA A 1 72 ? -12.198 11.433 32.981 1.00 58.44 72 ALA A O 1
ATOM 571 N N . PRO A 1 73 ? -14.159 11.911 31.971 1.00 56.00 73 PRO A N 1
ATOM 572 C CA . PRO A 1 73 ? -14.605 10.528 31.959 1.00 56.00 73 PRO A CA 1
ATOM 573 C C . PRO A 1 73 ? -13.705 9.717 31.023 1.00 56.00 73 PRO A C 1
ATOM 575 O O . PRO A 1 73 ? -13.468 10.099 29.876 1.00 56.00 73 PRO A O 1
ATOM 578 N N . VAL A 1 74 ? -13.178 8.612 31.549 1.00 58.94 74 VAL A N 1
ATOM 579 C CA . VAL A 1 74 ? -12.451 7.600 30.783 1.00 58.94 74 VAL A CA 1
ATOM 580 C C . VAL A 1 74 ? -13.426 7.034 29.758 1.00 58.94 74 VAL A C 1
ATOM 582 O O . VAL A 1 74 ? -14.386 6.356 30.117 1.00 58.94 74 VAL A O 1
ATOM 585 N N . VAL A 1 75 ? -13.203 7.359 28.487 1.00 59.28 75 VAL A N 1
ATOM 586 C CA . VAL A 1 75 ? -13.901 6.716 27.376 1.00 59.28 75 VAL A CA 1
ATOM 587 C C . VAL A 1 75 ? -13.317 5.316 27.262 1.00 59.28 75 VAL A C 1
ATOM 589 O O . VAL A 1 75 ? -12.206 5.137 26.765 1.00 59.28 75 VAL A O 1
ATOM 592 N N . VAL A 1 76 ? -14.052 4.340 27.788 1.00 61.69 76 VAL A N 1
ATOM 593 C CA . VAL A 1 76 ? -13.845 2.929 27.473 1.00 61.69 76 VAL A CA 1
ATOM 594 C C . VAL A 1 76 ? -14.095 2.807 25.973 1.00 61.69 76 VAL A C 1
ATOM 596 O O . VAL A 1 76 ? -15.194 3.101 25.506 1.00 61.69 76 VAL A O 1
ATOM 599 N N . ARG A 1 77 ? -13.051 2.492 25.201 1.00 62.09 77 ARG A N 1
ATOM 600 C CA . ARG A 1 77 ? -13.249 2.048 23.825 1.00 62.09 77 ARG A CA 1
ATOM 601 C C . ARG A 1 77 ? -13.901 0.681 23.938 1.00 62.09 77 ARG A C 1
ATOM 603 O O . ARG A 1 77 ? -13.265 -0.243 24.430 1.00 62.09 77 ARG A O 1
ATOM 610 N N . ASP A 1 78 ? -15.174 0.601 23.574 1.00 60.84 78 ASP A N 1
ATOM 611 C CA . ASP A 1 78 ? -15.811 -0.680 23.315 1.00 60.84 78 ASP A CA 1
ATOM 612 C C . ASP A 1 78 ? -14.989 -1.355 22.217 1.00 60.84 78 ASP A C 1
ATOM 614 O O . ASP A 1 78 ? -14.904 -0.835 21.101 1.00 60.84 78 ASP A O 1
ATOM 618 N N . ASP A 1 79 ? -14.312 -2.450 22.561 1.00 61.78 79 ASP A N 1
ATOM 619 C CA . ASP A 1 79 ? -13.591 -3.257 21.586 1.00 61.78 79 ASP A CA 1
ATOM 620 C C . ASP A 1 79 ? -14.606 -3.714 20.528 1.00 61.78 79 ASP A C 1
ATOM 622 O O . ASP A 1 79 ? -15.597 -4.374 20.874 1.00 61.78 79 ASP A O 1
ATOM 626 N N . PRO A 1 80 ? -14.430 -3.334 19.250 1.00 63.69 80 PRO A N 1
ATOM 627 C CA . PRO A 1 80 ? -15.368 -3.719 18.216 1.00 63.69 80 PRO A CA 1
ATOM 628 C C . PRO A 1 80 ? -15.308 -5.238 18.073 1.00 63.69 80 PRO A C 1
ATOM 630 O O . PRO A 1 80 ? -14.292 -5.814 17.696 1.00 63.69 80 PRO A O 1
ATOM 633 N N . VAL A 1 81 ? -16.412 -5.903 18.409 1.00 58.47 81 VAL A N 1
ATOM 634 C CA . VAL A 1 81 ? -16.601 -7.332 18.161 1.00 58.47 81 VAL A CA 1
ATOM 635 C C . VAL A 1 81 ? -16.577 -7.523 16.650 1.00 58.47 81 VAL A C 1
ATOM 637 O O . VAL A 1 81 ? -17.585 -7.267 16.000 1.00 58.47 81 VAL A O 1
ATOM 640 N N . ILE A 1 82 ? -15.427 -7.925 16.101 1.00 57.12 82 ILE A N 1
ATOM 641 C CA . ILE A 1 82 ? -15.230 -8.213 14.676 1.00 57.12 82 ILE A CA 1
ATOM 642 C C . ILE A 1 82 ? -16.147 -9.390 14.316 1.00 57.12 82 ILE A C 1
ATOM 644 O O . ILE A 1 82 ? -15.862 -10.532 14.699 1.00 57.12 82 ILE A O 1
ATOM 648 N N . PRO A 1 83 ? -17.267 -9.168 13.608 1.00 62.81 83 PRO A N 1
ATOM 649 C CA . PRO A 1 83 ? -18.084 -10.264 13.129 1.00 62.81 83 PRO A CA 1
ATOM 650 C C . PRO A 1 83 ? -17.295 -10.921 11.995 1.00 62.81 83 PRO A C 1
ATOM 652 O O . PRO A 1 83 ? -16.873 -10.242 11.066 1.00 62.81 83 PRO A O 1
ATOM 655 N N . LYS A 1 84 ? -17.075 -12.237 12.052 1.00 59.25 84 LYS A N 1
ATOM 656 C CA . LYS A 1 84 ? -16.550 -13.000 10.908 1.00 59.25 84 LYS A CA 1
ATOM 657 C C . LYS A 1 84 ? -17.604 -12.995 9.798 1.00 59.25 84 LYS A C 1
ATOM 659 O O . LYS A 1 84 ? -18.469 -13.865 9.763 1.00 59.25 84 LYS A O 1
ATOM 664 N N . VAL A 1 85 ? -17.578 -11.961 8.964 1.00 60.50 85 VAL A N 1
ATOM 665 C CA . VAL A 1 85 ? -18.382 -11.846 7.746 1.00 60.50 85 VAL A CA 1
ATOM 666 C C . VAL A 1 85 ? -17.583 -12.483 6.612 1.00 60.50 85 VAL A C 1
ATOM 668 O O . VAL A 1 85 ? -16.377 -12.266 6.521 1.00 60.50 85 VAL A O 1
ATOM 671 N N . ASP A 1 86 ? -18.234 -13.290 5.773 1.00 60.81 86 ASP A N 1
ATOM 672 C CA . ASP A 1 86 ? -17.629 -13.761 4.525 1.00 60.81 86 ASP A CA 1
ATOM 673 C C . ASP A 1 86 ? -17.243 -12.554 3.653 1.00 60.81 86 ASP A C 1
ATOM 675 O O . ASP A 1 86 ? -17.993 -11.577 3.572 1.00 60.81 86 ASP A O 1
ATOM 679 N N . VAL A 1 87 ? -16.078 -12.618 3.003 1.00 69.81 87 VAL A N 1
ATOM 680 C CA . VAL A 1 87 ? -15.549 -11.530 2.166 1.00 69.81 87 VAL A CA 1
ATOM 681 C C . VAL A 1 87 ? -16.569 -11.161 1.086 1.00 69.81 87 VAL A C 1
ATOM 683 O O . VAL A 1 87 ? -16.823 -11.933 0.159 1.00 69.81 87 VAL A O 1
ATOM 686 N N . ALA A 1 88 ? -17.141 -9.964 1.187 1.00 79.81 88 ALA A N 1
ATOM 687 C CA . ALA A 1 88 ? -18.157 -9.474 0.265 1.00 79.81 88 ALA A CA 1
ATOM 688 C C . ALA A 1 88 ? -17.540 -8.768 -0.952 1.00 79.81 88 ALA A C 1
ATOM 690 O O . ALA A 1 88 ? -18.097 -8.836 -2.049 1.00 79.81 88 ALA A O 1
ATOM 691 N N . HIS A 1 89 ? -16.388 -8.107 -0.787 1.00 86.12 89 HIS A N 1
ATOM 692 C CA . HIS A 1 89 ? -15.759 -7.324 -1.854 1.00 86.12 89 HIS A CA 1
ATOM 693 C C . HIS A 1 89 ? -14.251 -7.554 -1.933 1.00 86.12 89 HIS A C 1
ATOM 695 O O . HIS A 1 89 ? -13.569 -7.714 -0.925 1.00 86.12 89 HIS A O 1
ATOM 701 N N . HIS A 1 90 ? -13.732 -7.511 -3.160 1.00 90.75 90 HIS A N 1
ATOM 702 C CA . HIS A 1 90 ? -12.310 -7.665 -3.442 1.00 90.75 90 HIS A CA 1
ATOM 703 C C . HIS A 1 90 ? -11.759 -6.383 -4.062 1.00 90.75 90 HIS A C 1
ATOM 705 O O . HIS A 1 90 ? -12.317 -5.8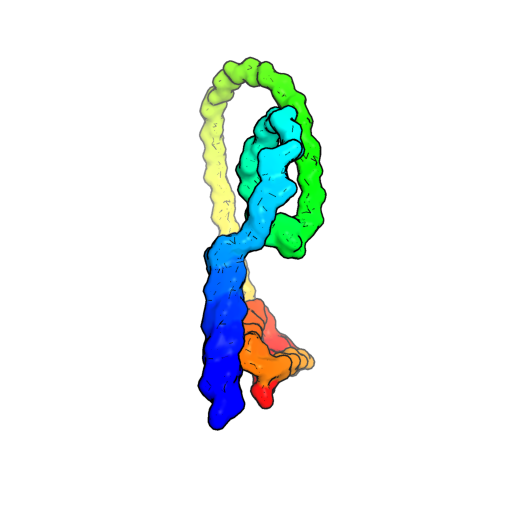65 -5.032 1.00 90.75 90 HIS A O 1
ATOM 711 N N . ILE A 1 91 ? -10.652 -5.887 -3.518 1.00 91.19 91 ILE A N 1
ATOM 712 C CA . ILE A 1 91 ? -9.939 -4.710 -4.004 1.00 91.19 91 ILE A CA 1
ATOM 713 C C . ILE A 1 91 ? -8.674 -5.188 -4.708 1.00 91.19 91 ILE A C 1
ATOM 715 O O . ILE A 1 91 ? -7.756 -5.694 -4.071 1.00 91.19 91 ILE A O 1
ATOM 719 N N . LEU A 1 92 ? -8.629 -5.033 -6.030 1.00 95.38 92 LEU A N 1
ATOM 720 C CA . LEU A 1 92 ? -7.478 -5.410 -6.845 1.00 95.38 92 LEU A CA 1
ATOM 721 C C . LEU A 1 92 ? -6.528 -4.219 -7.009 1.00 95.38 92 LEU A C 1
ATOM 723 O O . LEU A 1 92 ? -6.896 -3.204 -7.601 1.00 95.38 92 LEU A O 1
ATOM 727 N N . VAL A 1 93 ? -5.299 -4.371 -6.528 1.00 95.56 93 VAL A N 1
ATOM 728 C CA . VAL A 1 93 ? -4.220 -3.389 -6.657 1.00 95.56 93 VAL A CA 1
ATOM 729 C C . VAL A 1 93 ? -3.242 -3.879 -7.723 1.00 95.56 93 VAL A C 1
ATOM 731 O O . VAL A 1 93 ? -2.698 -4.976 -7.608 1.00 95.56 93 VAL A O 1
ATOM 734 N N . ILE A 1 94 ? -3.041 -3.082 -8.777 1.00 96.00 94 ILE A N 1
ATOM 735 C CA . ILE A 1 94 ? -2.164 -3.415 -9.909 1.00 96.00 94 ILE A CA 1
ATOM 736 C C . ILE A 1 94 ? -1.141 -2.305 -10.105 1.00 96.00 94 ILE A C 1
ATOM 738 O O . ILE A 1 94 ? -1.514 -1.133 -10.175 1.00 96.00 94 ILE A O 1
ATOM 742 N N . GLY A 1 95 ? 0.126 -2.672 -10.267 1.00 94.62 95 GLY A N 1
ATOM 743 C CA . GLY A 1 95 ? 1.163 -1.731 -10.668 1.00 94.62 95 GLY A CA 1
ATOM 744 C C . GLY A 1 95 ? 2.569 -2.228 -10.370 1.00 94.62 95 GLY A C 1
ATOM 745 O O . GLY A 1 95 ? 2.824 -3.425 -10.316 1.00 94.62 95 GLY A O 1
ATOM 746 N N . ASP A 1 96 ? 3.486 -1.280 -10.216 1.00 93.62 96 ASP A N 1
ATOM 747 C CA . ASP A 1 96 ? 4.900 -1.536 -9.963 1.00 93.62 96 ASP A CA 1
ATOM 748 C C . ASP A 1 96 ? 5.199 -1.692 -8.457 1.00 93.62 96 ASP A C 1
ATOM 750 O O . ASP A 1 96 ? 4.333 -2.024 -7.646 1.00 93.62 96 ASP A O 1
ATOM 754 N N . SER A 1 97 ? 6.445 -1.442 -8.051 1.00 95.00 97 SER A N 1
ATOM 755 C CA . SER A 1 97 ? 6.854 -1.512 -6.648 1.00 95.00 97 SER A CA 1
ATOM 756 C C . SER A 1 97 ? 6.044 -0.602 -5.719 1.00 95.00 97 SER A C 1
ATOM 758 O O . SER A 1 97 ? 5.903 -0.939 -4.544 1.00 95.00 97 SER A O 1
ATOM 760 N N . LEU A 1 98 ? 5.487 0.514 -6.207 1.00 96.75 98 LEU A N 1
ATOM 761 C CA . LEU A 1 98 ? 4.638 1.386 -5.393 1.00 96.75 98 LEU A CA 1
ATOM 762 C C . LEU A 1 98 ? 3.282 0.739 -5.104 1.00 96.75 98 LEU A C 1
ATOM 764 O O . LEU A 1 98 ? 2.744 0.904 -4.011 1.00 96.75 98 LEU A O 1
ATOM 768 N N . ALA A 1 99 ? 2.741 -0.014 -6.060 1.00 96.25 99 ALA A N 1
ATOM 769 C CA . ALA A 1 99 ? 1.469 -0.704 -5.892 1.00 96.25 99 ALA A CA 1
ATOM 770 C C . ALA A 1 99 ? 1.545 -1.779 -4.798 1.00 96.25 99 ALA A C 1
ATOM 772 O O . ALA A 1 99 ? 0.599 -1.919 -4.029 1.00 96.25 99 ALA A O 1
ATOM 773 N N . ASN A 1 100 ? 2.686 -2.461 -4.665 1.00 94.75 100 ASN A N 1
ATOM 774 C CA . ASN A 1 100 ? 2.905 -3.423 -3.580 1.00 94.75 100 ASN A CA 1
ATOM 775 C C . ASN A 1 100 ? 2.894 -2.742 -2.204 1.00 94.75 100 ASN A C 1
ATOM 777 O O . ASN A 1 100 ? 2.168 -3.178 -1.320 1.00 94.75 100 ASN A O 1
ATOM 781 N N . LEU A 1 101 ? 3.604 -1.616 -2.049 1.00 96.50 101 LEU A N 1
ATOM 782 C CA . LEU A 1 101 ? 3.597 -0.855 -0.790 1.00 96.50 101 LEU A CA 1
ATOM 783 C C . LEU A 1 101 ? 2.197 -0.343 -0.425 1.00 96.50 101 LEU A C 1
ATOM 785 O O . LEU A 1 101 ? 1.843 -0.255 0.748 1.00 96.50 101 LEU A O 1
ATOM 789 N N . LEU A 1 102 ? 1.402 0.019 -1.434 1.00 96.81 102 LEU A N 1
ATOM 790 C CA . LEU A 1 102 ? 0.023 0.447 -1.234 1.00 96.81 102 LEU A CA 1
ATOM 791 C C . LEU A 1 102 ? -0.882 -0.719 -0.834 1.00 96.81 102 LEU A C 1
ATOM 793 O O . LEU A 1 102 ? -1.751 -0.520 0.008 1.00 96.81 102 LEU A O 1
ATOM 797 N N . AL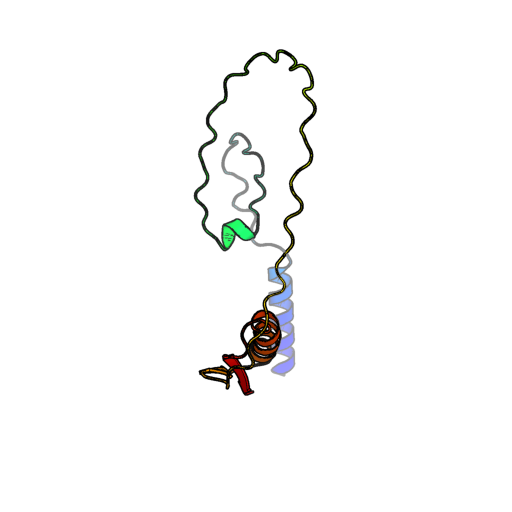A A 1 103 ? -0.694 -1.904 -1.420 1.00 96.25 103 ALA A N 1
ATOM 798 C CA . ALA A 1 103 ? -1.441 -3.096 -1.038 1.00 96.25 103 ALA A CA 1
ATOM 799 C C . ALA A 1 103 ? -1.190 -3.454 0.433 1.00 96.25 103 ALA A C 1
ATOM 801 O O . ALA A 1 103 ? -2.157 -3.628 1.169 1.00 96.25 103 ALA A O 1
ATOM 802 N N . ASP A 1 104 ? 0.073 -3.434 0.872 1.00 95.44 104 ASP A N 1
ATOM 803 C CA . ASP A 1 104 ? 0.450 -3.700 2.265 1.00 95.44 104 ASP A CA 1
ATOM 804 C C . ASP A 1 104 ? -0.221 -2.704 3.231 1.00 95.44 104 ASP A C 1
ATOM 806 O O . ASP A 1 104 ? -0.865 -3.093 4.204 1.00 95.44 104 ASP A O 1
ATOM 810 N N . GLY A 1 105 ? -0.134 -1.399 2.935 1.00 95.69 105 GL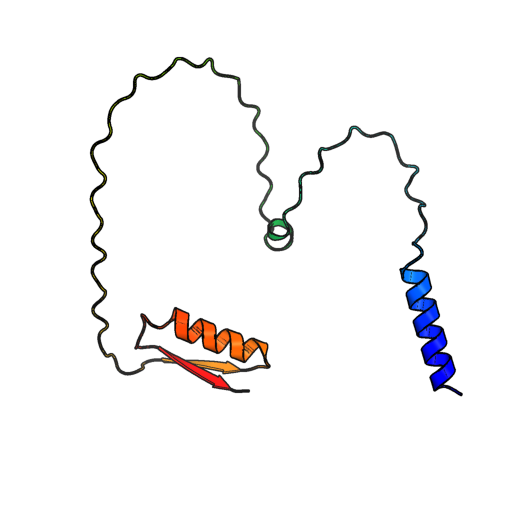Y A N 1
ATOM 811 C CA . GLY A 1 105 ? -0.760 -0.370 3.773 1.00 95.69 105 GLY A CA 1
ATOM 812 C C . GLY A 1 105 ? -2.292 -0.400 3.744 1.00 95.69 105 GLY A C 1
ATOM 813 O O . GLY A 1 105 ? -2.942 0.007 4.705 1.00 95.69 105 GLY A O 1
ATOM 814 N N . LEU A 1 106 ? -2.884 -0.874 2.646 1.00 95.38 106 LEU A N 1
ATOM 815 C CA . LEU A 1 106 ? -4.329 -1.037 2.530 1.00 95.38 106 LEU A CA 1
ATOM 816 C C . LEU A 1 106 ? -4.827 -2.232 3.348 1.00 95.38 106 LEU A C 1
ATOM 818 O O . LEU A 1 106 ? -5.889 -2.132 3.954 1.00 95.38 106 LEU A O 1
ATOM 822 N N . GLU A 1 107 ? -4.077 -3.331 3.378 1.00 94.06 107 GLU A N 1
ATOM 823 C CA . GLU A 1 107 ? -4.406 -4.504 4.189 1.00 94.06 107 GLU A CA 1
ATOM 824 C C . GLU A 1 107 ? -4.372 -4.167 5.688 1.00 94.06 107 GLU A C 1
ATOM 826 O O . GLU A 1 107 ? -5.323 -4.478 6.400 1.00 94.06 107 GLU A O 1
ATOM 831 N N . GLU A 1 108 ? -3.368 -3.406 6.141 1.00 94.00 108 GLU A N 1
ATOM 832 C CA . GLU A 1 108 ? -3.299 -2.891 7.519 1.00 94.00 108 GLU A CA 1
ATOM 833 C C . GLU A 1 108 ? -4.462 -1.933 7.842 1.00 94.00 108 GLU A C 1
ATOM 835 O O . GLU A 1 108 ? -5.107 -2.038 8.883 1.00 94.00 108 GLU A O 1
ATOM 840 N N . ALA A 1 109 ? -4.789 -1.007 6.936 1.00 93.69 109 ALA A N 1
ATOM 841 C CA . ALA A 1 109 ? -5.856 -0.030 7.165 1.00 93.69 109 ALA A CA 1
ATOM 842 C C . ALA A 1 109 ? -7.271 -0.638 7.181 1.00 93.69 109 ALA A C 1
ATOM 844 O O . ALA A 1 109 ? -8.205 -0.007 7.684 1.00 93.69 109 ALA A O 1
ATOM 845 N N . LEU A 1 110 ? -7.449 -1.820 6.587 1.00 91.44 110 LEU A N 1
ATOM 846 C CA . LEU A 1 110 ? -8.733 -2.509 6.473 1.00 91.44 110 LEU A CA 1
ATOM 847 C C . LEU A 1 110 ? -8.884 -3.678 7.455 1.00 91.44 110 LEU A C 1
ATOM 849 O O . LEU A 1 110 ? -9.877 -4.393 7.367 1.00 91.44 110 LEU A O 1
ATOM 853 N N . GLU A 1 111 ? -7.977 -3.844 8.421 1.00 87.75 111 GLU A N 1
ATOM 854 C CA . GLU A 1 111 ? -8.024 -4.940 9.401 1.00 87.75 111 GLU A CA 1
ATOM 855 C C . GLU A 1 111 ? -9.351 -4.987 10.191 1.00 87.75 111 GLU A C 1
ATOM 857 O O . GLU A 1 111 ? -9.908 -6.058 10.436 1.00 87.75 111 GLU A O 1
ATOM 862 N N . ASP A 1 112 ? -9.935 -3.822 10.492 1.00 87.69 112 ASP A N 1
ATOM 863 C CA . ASP A 1 112 ? -11.233 -3.697 11.173 1.00 87.69 112 ASP A CA 1
ATOM 864 C C . ASP A 1 112 ? -12.445 -4.065 10.280 1.00 87.69 112 ASP A C 1
ATOM 866 O O . ASP A 1 112 ? -13.596 -4.018 10.729 1.00 87.69 112 ASP A O 1
ATOM 870 N N . ARG A 1 113 ? -12.220 -4.383 8.997 1.00 82.88 113 ARG A N 1
ATOM 871 C CA . ARG A 1 113 ? -13.247 -4.639 7.972 1.00 82.88 113 ARG A CA 1
ATOM 872 C C . ARG A 1 113 ? -13.049 -6.001 7.294 1.00 82.88 113 ARG A C 1
ATOM 874 O O . ARG A 1 113 ? -12.532 -6.070 6.178 1.00 82.88 113 ARG A O 1
ATOM 881 N N . PRO A 1 114 ? -13.520 -7.095 7.920 1.00 78.12 114 PRO A N 1
ATOM 882 C CA . PRO A 1 114 ? -13.348 -8.452 7.392 1.00 78.12 114 PRO A CA 1
ATOM 883 C C . PRO A 1 114 ? -14.159 -8.729 6.113 1.00 78.12 114 PRO A C 1
ATOM 885 O O . PRO A 1 114 ? -13.969 -9.757 5.470 1.00 78.12 114 PRO A O 1
ATOM 888 N N . ASP A 1 115 ? -15.067 -7.829 5.730 1.00 84.19 115 ASP A N 1
ATOM 889 C CA . ASP A 1 115 ? -15.864 -7.913 4.506 1.00 84.19 115 ASP A CA 1
ATOM 890 C C . ASP A 1 115 ? -15.074 -7.557 3.234 1.00 84.19 115 ASP A C 1
ATOM 892 O O . ASP A 1 115 ? -15.574 -7.768 2.123 1.00 84.19 115 ASP A O 1
ATOM 896 N N . LEU A 1 116 ? -13.855 -7.029 3.379 1.00 87.88 116 LEU A N 1
ATOM 897 C CA . LEU A 1 116 ? -13.005 -6.565 2.288 1.00 87.88 116 LEU A CA 1
ATOM 898 C C . LEU A 1 116 ? -11.722 -7.399 2.214 1.00 87.88 116 LEU A C 1
ATOM 900 O O . LEU A 1 116 ? -11.009 -7.537 3.200 1.00 87.88 116 LEU A O 1
ATOM 904 N N . ALA A 1 117 ? -11.394 -7.904 1.025 1.00 89.31 117 ALA A N 1
ATOM 905 C CA . ALA A 1 117 ? -10.110 -8.551 0.763 1.00 89.31 117 ALA A CA 1
ATOM 906 C C . ALA A 1 117 ? -9.287 -7.745 -0.240 1.00 89.31 117 ALA A C 1
ATOM 908 O O . ALA A 1 117 ? -9.786 -7.354 -1.299 1.00 89.31 117 ALA A O 1
ATOM 909 N N . VAL A 1 118 ? -8.012 -7.529 0.070 1.00 91.69 118 VAL A N 1
ATOM 910 C CA . VAL A 1 118 ? -7.055 -6.883 -0.832 1.00 91.69 118 VAL A CA 1
ATOM 911 C C . VAL A 1 118 ? -6.332 -7.959 -1.640 1.00 91.69 118 VAL A C 1
ATOM 913 O O . VAL A 1 118 ? -5.876 -8.961 -1.102 1.00 91.69 118 VAL A O 1
ATOM 916 N N . ILE A 1 119 ? -6.241 -7.771 -2.955 1.00 92.81 119 ILE A N 1
ATOM 917 C CA . ILE A 1 119 ? -5.496 -8.644 -3.864 1.00 92.81 119 ILE A CA 1
ATOM 918 C C . ILE A 1 119 ? -4.454 -7.790 -4.576 1.00 92.81 119 ILE A C 1
ATOM 920 O O . ILE A 1 119 ? -4.803 -6.900 -5.351 1.00 92.81 119 ILE A O 1
ATOM 924 N N . ALA A 1 120 ? -3.177 -8.087 -4.357 1.00 93.00 120 ALA A N 1
ATOM 925 C CA . ALA A 1 120 ? -2.081 -7.465 -5.090 1.00 93.00 120 ALA A CA 1
ATOM 926 C C . ALA A 1 120 ? -1.741 -8.258 -6.360 1.00 93.00 120 ALA A C 1
ATOM 928 O O . ALA A 1 120 ? -1.712 -9.493 -6.357 1.00 93.00 120 ALA A O 1
ATOM 929 N N . ARG A 1 121 ? -1.450 -7.547 -7.452 1.00 88.94 121 ARG A N 1
ATOM 930 C CA . ARG A 1 121 ? -0.940 -8.131 -8.693 1.00 88.94 121 ARG A CA 1
ATOM 931 C C . ARG A 1 121 ? 0.153 -7.251 -9.297 1.00 88.94 121 ARG A C 1
ATOM 933 O O . ARG A 1 121 ? -0.099 -6.095 -9.627 1.00 88.94 121 ARG A O 1
ATOM 940 N N . ALA A 1 122 ? 1.338 -7.836 -9.448 1.00 77.50 122 ALA A N 1
ATOM 941 C CA . ALA A 1 122 ? 2.491 -7.228 -10.110 1.00 77.50 122 ALA A CA 1
ATOM 942 C C . ALA A 1 122 ? 2.464 -7.444 -11.631 1.00 77.50 122 ALA A C 1
ATOM 944 O O . ALA A 1 122 ? 1.887 -8.471 -12.071 1.00 77.50 122 ALA A O 1
#

pLDDT: mean 71.54, std 15.12, range [46.12, 96.81]

Secondary structure (DSSP, 8-state):
-HHHHHHHHHHHHHHHHHS----TTTTS------------HHHHHS-PPPPP---------PPPPPPPPPPPP---------------EEEEEESSHHHHHHHHHHHHHTTT-TTEEEEEE-